Protein AF-A0A9Q7SVL5-F1 (afdb_monomer_lite)

Radius of gyration: 13.57 Å; chains: 1; bounding box: 28×28×37 Å

Foldseek 3Di:
DAFDWDWDFDDDPNDTLDTAIQEPQRTDRDDDPPADVPGPPDDDDDDAARDNVSPDGRDDDPD

InterPro domains:
  IPR003896 Bacterial exotoxin B [PR01391] (19-38)
  IPR003896 Bacterial exotoxin B [PR01391] (44-62)
  IPR027439 Protective antigen, heptamerisation domain [PF17475] (1-63)
  IPR037149 Protective antigen, heptamerisation domain superfamily [G3DSA:2.60.120.240] (1-63)

Sequence (63 aa):
MYKVTPTTNLVLDGDALSTIKAQENQIG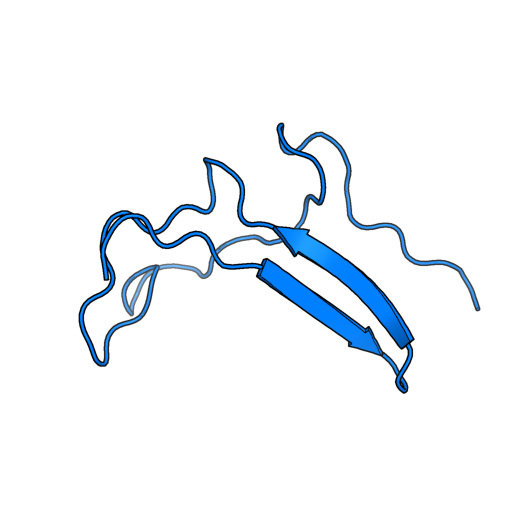NNLSPGNTYLKKGFSPMALNTMYQFSSRLIPINYN

Organism: Clostridioides difficile (NCBI:txid1496)

Structure (mmCIF, N/CA/C/O backbone):
data_AF-A0A9Q7SVL5-F1
#
_entry.id   AF-A0A9Q7SVL5-F1
#
loop_
_atom_site.group_PDB
_atom_site.id
_atom_site.type_symbol
_atom_site.label_atom_id
_atom_site.label_alt_id
_atom_site.label_comp_id
_atom_site.label_asym_id
_atom_site.label_entity_id
_atom_site.label_seq_id
_atom_site.pdbx_PDB_ins_code
_atom_site.Cartn_x
_atom_site.Cartn_y
_atom_site.Cartn_z
_atom_site.occupancy
_atom_site.B_iso_or_equiv
_atom_site.auth_seq_id
_atom_site.auth_comp_id
_atom_site.auth_asym_id
_atom_site.auth_atom_id
_atom_site.pdbx_PDB_model_num
ATOM 1 N N . MET A 1 1 ? -5.319 1.227 17.017 1.00 79.88 1 MET A N 1
ATOM 2 C CA . MET A 1 1 ? -3.922 1.479 16.608 1.00 79.88 1 MET A CA 1
ATOM 3 C C . MET A 1 1 ? -3.796 2.950 16.242 1.00 79.88 1 MET A C 1
ATOM 5 O O . MET A 1 1 ? -4.694 3.463 15.586 1.00 79.88 1 MET A O 1
ATOM 9 N N . TYR A 1 2 ? -2.742 3.628 16.697 1.00 81.38 2 TYR A N 1
ATOM 10 C CA . TYR A 1 2 ? -2.503 5.054 16.433 1.00 81.38 2 TYR A CA 1
ATOM 11 C C . TYR A 1 2 ? -1.313 5.223 15.485 1.00 81.38 2 TYR A C 1
ATOM 13 O O . TYR A 1 2 ? -0.384 4.420 15.551 1.00 81.38 2 TYR A O 1
ATOM 21 N N . LYS A 1 3 ? -1.350 6.248 14.619 1.00 82.38 3 LYS A N 1
ATOM 22 C CA . LYS A 1 3 ? -0.313 6.560 13.611 1.00 82.38 3 LYS A CA 1
ATOM 23 C C . LYS A 1 3 ? 0.108 5.327 12.792 1.00 82.38 3 LYS A C 1
ATOM 25 O O . LYS A 1 3 ? 1.260 4.904 12.786 1.00 82.38 3 LYS A O 1
ATOM 30 N N . VAL A 1 4 ? -0.866 4.729 12.119 1.00 82.31 4 VAL A N 1
ATOM 31 C CA . VAL A 1 4 ? -0.714 3.522 11.307 1.00 82.31 4 VAL A CA 1
ATOM 32 C C . VAL A 1 4 ? 0.089 3.839 10.045 1.00 82.31 4 VAL A C 1
ATOM 34 O O . VAL A 1 4 ? -0.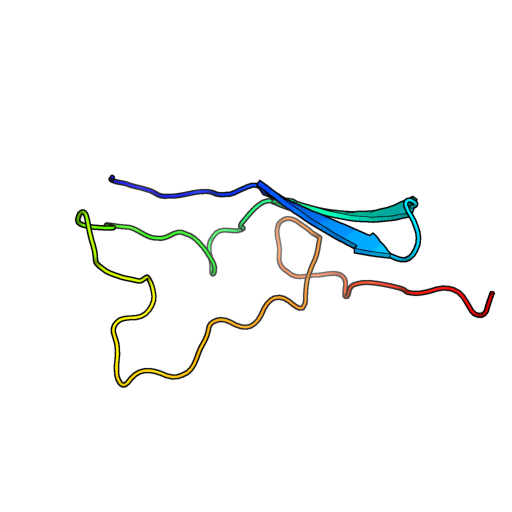381 4.579 9.183 1.00 82.31 4 VAL A O 1
ATOM 37 N N . THR A 1 5 ? 1.295 3.274 9.952 1.00 85.19 5 THR A N 1
ATOM 38 C CA . THR A 1 5 ? 2.224 3.414 8.815 1.00 85.19 5 THR A CA 1
ATOM 39 C C . THR A 1 5 ? 2.560 2.036 8.233 1.00 85.19 5 THR A C 1
ATOM 41 O O . THR A 1 5 ? 3.606 1.471 8.569 1.00 85.19 5 THR A O 1
ATOM 44 N N . PRO A 1 6 ? 1.665 1.433 7.433 1.00 83.75 6 PRO A N 1
ATOM 45 C CA . PRO A 1 6 ? 1.901 0.112 6.869 1.00 83.75 6 PRO A CA 1
ATOM 46 C C . PRO A 1 6 ? 3.006 0.149 5.805 1.00 83.75 6 PRO A C 1
ATOM 48 O O . PRO A 1 6 ? 3.255 1.178 5.172 1.00 83.75 6 PRO A O 1
ATOM 51 N N . THR A 1 7 ? 3.631 -1.004 5.592 1.00 86.06 7 THR A N 1
ATOM 52 C CA . THR A 1 7 ? 4.481 -1.276 4.431 1.00 86.06 7 THR A CA 1
ATOM 53 C C . THR A 1 7 ? 3.831 -2.417 3.662 1.00 86.06 7 THR A C 1
ATOM 55 O O . THR A 1 7 ? 3.597 -3.479 4.239 1.00 86.06 7 THR A O 1
ATOM 58 N N . THR A 1 8 ? 3.521 -2.193 2.389 1.00 85.44 8 THR A N 1
ATOM 59 C CA . THR A 1 8 ? 2.791 -3.141 1.541 1.00 85.44 8 THR A CA 1
ATOM 60 C C . THR A 1 8 ? 3.652 -3.538 0.353 1.00 85.44 8 THR A C 1
ATOM 62 O O . THR A 1 8 ? 4.217 -2.671 -0.312 1.00 85.44 8 THR A O 1
ATOM 65 N N . ASN A 1 9 ? 3.708 -4.834 0.053 1.00 85.44 9 ASN A N 1
ATOM 66 C CA . ASN A 1 9 ? 4.384 -5.346 -1.135 1.00 85.44 9 ASN A CA 1
ATOM 67 C C . ASN A 1 9 ? 3.359 -5.608 -2.240 1.00 85.44 9 ASN A C 1
ATOM 69 O O . ASN A 1 9 ? 2.335 -6.246 -1.997 1.00 85.44 9 ASN A O 1
ATOM 73 N N . LEU A 1 10 ? 3.651 -5.137 -3.448 1.00 85.75 10 LEU A N 1
ATOM 74 C CA . LEU A 1 10 ? 2.933 -5.510 -4.661 1.00 85.75 10 LEU A CA 1
ATOM 75 C C . LEU A 1 10 ? 3.676 -6.690 -5.287 1.00 85.75 10 LEU A C 1
ATOM 77 O O . LEU A 1 10 ? 4.818 -6.528 -5.710 1.00 85.75 10 LEU A O 1
ATOM 81 N N . VAL A 1 11 ? 3.049 -7.865 -5.298 1.00 88.94 11 VAL A N 1
ATOM 82 C CA . VAL A 1 11 ? 3.634 -9.115 -5.805 1.00 88.94 11 VAL A CA 1
ATOM 83 C C . VAL A 1 11 ? 2.829 -9.598 -7.009 1.00 88.94 11 VAL A C 1
ATOM 85 O O . VAL A 1 11 ? 1.599 -9.614 -6.945 1.00 88.94 11 VAL A O 1
ATOM 88 N N . LEU A 1 12 ? 3.516 -9.991 -8.080 1.00 89.19 12 LEU A N 1
ATOM 89 C CA . LEU A 1 12 ? 2.947 -10.567 -9.299 1.00 89.19 12 LEU A CA 1
ATOM 90 C C . LEU A 1 12 ? 3.764 -11.806 -9.682 1.00 89.19 12 LEU A C 1
ATOM 92 O O . LEU A 1 12 ? 4.983 -11.725 -9.732 1.00 89.19 12 LEU A O 1
ATOM 96 N N . ASP A 1 13 ? 3.104 -12.948 -9.893 1.00 88.56 13 ASP A N 1
ATOM 97 C CA . ASP A 1 13 ? 3.743 -14.232 -10.247 1.00 88.56 13 ASP A CA 1
ATOM 98 C C . ASP A 1 13 ? 4.936 -14.647 -9.362 1.00 88.56 13 ASP A C 1
ATOM 100 O O . ASP A 1 13 ? 5.864 -15.328 -9.784 1.00 88.56 13 ASP A O 1
ATOM 104 N N . GLY A 1 14 ? 4.883 -14.279 -8.079 1.00 87.25 14 GLY A N 1
ATOM 105 C CA . GLY A 1 14 ? 5.928 -14.586 -7.099 1.00 87.25 14 GLY A CA 1
ATOM 106 C C . GLY A 1 14 ? 7.028 -13.528 -6.998 1.00 87.25 14 GLY A C 1
ATOM 107 O O . GLY A 1 14 ? 7.754 -13.522 -6.003 1.00 87.25 14 GLY A O 1
ATOM 108 N N . ASP A 1 15 ? 7.078 -12.577 -7.931 1.00 84.19 15 ASP A N 1
ATOM 109 C CA . ASP A 1 15 ? 8.034 -11.475 -7.927 1.00 84.19 15 ASP A CA 1
ATOM 110 C C . ASP A 1 15 ? 7.452 -10.223 -7.266 1.00 84.19 15 ASP A C 1
ATOM 112 O O . ASP A 1 15 ? 6.327 -9.790 -7.530 1.00 84.19 15 ASP A O 1
ATOM 116 N N . ALA A 1 16 ? 8.235 -9.605 -6.382 1.00 83.81 16 ALA A N 1
ATOM 117 C CA . ALA A 1 16 ? 7.869 -8.340 -5.759 1.00 83.81 16 ALA A CA 1
ATOM 118 C C . ALA A 1 16 ? 8.159 -7.177 -6.721 1.00 83.81 16 ALA A C 1
ATOM 120 O O . ALA A 1 16 ? 9.304 -6.759 -6.880 1.00 83.81 16 ALA A O 1
ATOM 121 N N . LEU A 1 17 ? 7.105 -6.619 -7.317 1.00 83.94 17 LEU A N 1
ATOM 122 C CA . LEU A 1 17 ? 7.173 -5.443 -8.189 1.00 83.94 17 LEU A CA 1
ATOM 123 C C . LEU A 1 17 ? 7.587 -4.189 -7.410 1.00 83.94 17 LEU A C 1
ATOM 125 O O . LEU A 1 17 ? 8.313 -3.331 -7.912 1.00 83.94 17 LEU A O 1
ATOM 129 N N . SER A 1 18 ? 7.091 -4.052 -6.177 1.00 81.31 18 SER A N 1
ATOM 130 C CA . SER A 1 18 ? 7.422 -2.919 -5.317 1.00 81.31 18 SER A CA 1
ATOM 131 C C . SER A 1 18 ? 7.134 -3.167 -3.850 1.00 81.31 18 SER A C 1
ATOM 133 O O . SER A 1 18 ? 6.143 -3.807 -3.504 1.00 81.31 18 SER A O 1
ATOM 135 N N . THR A 1 19 ? 7.935 -2.535 -2.998 1.00 81.25 19 THR A N 1
ATOM 136 C CA . THR A 1 19 ? 7.672 -2.370 -1.570 1.00 81.25 19 THR A CA 1
ATOM 137 C C . THR A 1 19 ? 7.319 -0.912 -1.304 1.00 81.25 19 THR A C 1
ATOM 139 O O . THR A 1 19 ? 8.175 -0.030 -1.401 1.00 81.25 19 THR A O 1
ATOM 142 N N . ILE A 1 20 ? 6.062 -0.645 -0.950 1.00 81.25 20 ILE A N 1
ATOM 143 C CA . ILE A 1 20 ? 5.548 0.707 -0.723 1.00 81.25 20 ILE A CA 1
ATOM 144 C C . ILE A 1 20 ? 5.348 0.921 0.770 1.00 81.25 20 ILE A C 1
ATOM 146 O O . ILE A 1 20 ? 4.512 0.283 1.410 1.00 81.25 20 ILE A O 1
ATOM 150 N N . LYS A 1 21 ? 6.112 1.856 1.328 1.00 81.38 21 LYS A N 1
ATOM 151 C CA . LYS A 1 21 ? 5.910 2.348 2.690 1.00 81.38 21 LYS A CA 1
ATOM 152 C C . LYS A 1 21 ? 4.917 3.508 2.666 1.00 81.38 21 LYS A C 1
ATOM 154 O O . LYS A 1 21 ? 5.065 4.405 1.837 1.00 81.38 21 LYS A O 1
ATOM 159 N N . ALA A 1 22 ? 3.946 3.502 3.578 1.00 76.75 22 ALA A N 1
ATOM 160 C CA . ALA A 1 22 ? 2.989 4.594 3.712 1.00 76.75 22 ALA A CA 1
ATOM 161 C C . ALA A 1 22 ? 3.701 5.923 4.003 1.00 76.75 22 ALA A C 1
ATOM 163 O O . ALA A 1 22 ? 4.501 6.019 4.940 1.00 76.75 22 ALA A O 1
ATOM 164 N N . GLN A 1 23 ? 3.389 6.930 3.190 1.00 76.00 23 GLN A N 1
ATOM 165 C CA . GLN A 1 23 ? 3.905 8.297 3.310 1.00 76.00 23 GLN A CA 1
ATOM 166 C C . GLN A 1 23 ? 2.943 9.183 4.108 1.00 76.00 23 GLN A C 1
ATOM 168 O O . GLN A 1 23 ? 1.878 8.719 4.507 1.00 76.00 23 GLN A O 1
ATOM 173 N N . GLU A 1 24 ? 3.292 10.451 4.359 1.00 72.81 24 GLU A N 1
ATOM 174 C CA . GLU A 1 24 ? 2.500 11.363 5.211 1.00 72.81 24 GLU A CA 1
ATOM 175 C C . GLU A 1 24 ? 1.018 11.458 4.812 1.00 72.81 24 GLU A C 1
ATOM 177 O O . GLU A 1 24 ? 0.141 11.439 5.674 1.00 72.81 24 GLU A O 1
ATOM 182 N N . ASN A 1 25 ? 0.726 11.468 3.510 1.00 68.75 25 ASN A N 1
ATOM 183 C CA . ASN A 1 25 ? -0.632 11.486 2.954 1.00 68.75 25 ASN A CA 1
ATOM 184 C C . ASN A 1 25 ? -1.394 10.152 3.100 1.00 68.75 25 ASN A C 1
ATOM 186 O O . ASN A 1 25 ? -2.574 10.077 2.764 1.00 68.75 25 ASN A O 1
ATOM 190 N N . GLN A 1 26 ? -0.728 9.105 3.582 1.00 66.19 26 GLN A N 1
ATOM 191 C CA . GLN A 1 26 ? -1.243 7.742 3.716 1.00 66.19 26 GLN A CA 1
ATOM 192 C C . GLN A 1 26 ? -1.214 7.250 5.175 1.00 66.19 26 GLN A C 1
ATOM 194 O O . GLN A 1 26 ? -1.511 6.085 5.445 1.00 66.19 26 GLN A O 1
ATOM 199 N N . ILE A 1 27 ? -0.877 8.125 6.135 1.00 77.44 27 ILE A N 1
ATOM 200 C CA . ILE A 1 27 ? -0.837 7.783 7.561 1.00 77.44 27 ILE A CA 1
ATOM 201 C C . ILE A 1 27 ? -2.251 7.735 8.140 1.00 77.44 27 ILE A C 1
ATOM 203 O O . ILE A 1 27 ? -2.972 8.733 8.183 1.00 77.44 27 ILE A O 1
ATOM 207 N N . GLY A 1 28 ? -2.619 6.579 8.692 1.00 77.75 28 GLY A N 1
ATOM 208 C CA . GLY A 1 28 ? -3.848 6.422 9.459 1.00 77.75 28 GLY A CA 1
ATOM 209 C C . GLY A 1 28 ? -3.686 6.919 10.890 1.00 77.75 28 GLY A C 1
ATOM 210 O O . GLY A 1 28 ? -3.189 6.181 11.735 1.00 77.75 28 GLY A O 1
ATOM 211 N N . ASN A 1 29 ? -4.124 8.141 11.208 1.00 80.38 29 ASN A N 1
ATOM 212 C CA . ASN A 1 29 ? -3.987 8.690 12.571 1.00 80.38 29 ASN A CA 1
ATOM 213 C C . ASN A 1 29 ? -4.585 7.775 13.655 1.00 80.38 29 ASN A C 1
ATOM 215 O O . ASN A 1 29 ? -3.984 7.602 14.717 1.00 80.38 29 ASN A O 1
ATOM 219 N N . ASN A 1 30 ? -5.736 7.155 13.378 1.00 83.06 30 ASN A N 1
ATOM 220 C CA . ASN A 1 30 ? -6.374 6.184 14.261 1.00 83.06 30 ASN A CA 1
ATOM 221 C C . ASN A 1 30 ? -7.109 5.108 13.446 1.00 83.06 30 ASN A C 1
ATOM 223 O O . ASN A 1 30 ? -7.842 5.423 12.509 1.00 83.06 30 ASN A O 1
ATOM 227 N N . LEU A 1 31 ? -6.936 3.851 13.848 1.00 85.19 31 LEU A N 1
ATOM 228 C CA . LEU A 1 31 ? -7.650 2.684 13.348 1.00 85.19 31 LEU A CA 1
ATOM 229 C C . LEU A 1 31 ? -8.158 1.859 14.536 1.00 85.19 31 LEU A C 1
ATOM 231 O O . LEU A 1 31 ? -7.378 1.189 15.224 1.00 85.19 31 LEU A O 1
ATOM 235 N N . SER A 1 32 ? -9.460 1.924 14.802 1.00 87.44 32 SER A N 1
ATOM 236 C CA . SER A 1 32 ? -10.110 1.074 15.806 1.00 87.44 32 SER A CA 1
ATOM 237 C C . SER A 1 32 ? -10.217 -0.375 15.306 1.00 87.44 32 SER A C 1
ATOM 239 O O . SER A 1 32 ? -10.334 -0.582 14.096 1.00 87.44 32 SER A O 1
ATOM 241 N N . PRO A 1 33 ? -10.218 -1.380 16.201 1.00 85.69 33 PRO A N 1
ATOM 242 C CA . PRO A 1 33 ? -10.457 -2.771 15.817 1.00 85.69 33 PRO A CA 1
ATOM 243 C C . PRO A 1 33 ? -11.767 -2.926 15.031 1.00 85.69 33 PRO A C 1
ATOM 245 O O . PRO A 1 33 ? -12.773 -2.318 15.388 1.00 85.69 33 PRO A O 1
ATOM 248 N N . GLY A 1 34 ? -11.747 -3.715 13.954 1.00 86.69 34 GLY A N 1
ATOM 249 C CA . GLY A 1 34 ? -12.916 -3.964 13.098 1.00 86.69 34 GLY A CA 1
ATOM 250 C C . GLY A 1 34 ? -13.290 -2.831 12.132 1.00 86.69 34 GLY A C 1
ATOM 251 O O . GLY A 1 34 ? -14.157 -3.030 11.285 1.00 86.69 34 GLY A O 1
ATOM 252 N N . ASN A 1 35 ? -12.633 -1.669 12.211 1.00 87.25 35 ASN A N 1
ATOM 253 C CA . ASN A 1 35 ? -12.849 -0.556 11.285 1.00 87.25 35 ASN A CA 1
ATOM 254 C C . ASN A 1 35 ? -11.808 -0.535 10.156 1.00 87.25 35 ASN A C 1
ATOM 256 O O . ASN A 1 35 ? -10.785 -1.212 10.212 1.00 87.25 35 ASN A O 1
ATOM 260 N N . THR A 1 36 ? -12.066 0.291 9.139 1.00 84.81 36 THR A N 1
ATOM 261 C CA . THR A 1 36 ? -11.146 0.582 8.030 1.00 84.81 36 THR A CA 1
ATOM 262 C C . THR A 1 36 ? -10.692 2.038 8.059 1.00 84.81 36 THR A C 1
ATOM 264 O O . THR A 1 36 ? -11.362 2.910 8.622 1.00 84.81 36 THR A O 1
ATOM 267 N N . TYR A 1 37 ? -9.562 2.307 7.409 1.00 76.19 37 TYR A N 1
ATOM 268 C CA . TYR A 1 37 ? -9.082 3.654 7.126 1.00 76.19 37 TYR A CA 1
ATOM 269 C C . TYR A 1 37 ? -8.960 3.813 5.604 1.00 76.19 37 TYR A C 1
ATOM 271 O O . TYR A 1 37 ? -8.187 3.094 4.986 1.00 76.19 37 TYR A O 1
ATOM 279 N N . LEU A 1 38 ? -9.685 4.690 4.915 1.00 80.31 38 LEU A N 1
ATOM 280 C CA . LEU A 1 38 ? -10.758 5.60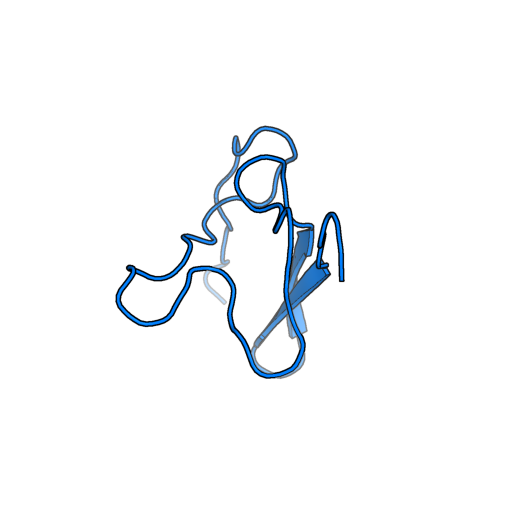2 5.325 1.00 80.31 38 LEU A CA 1
ATOM 281 C C . LEU A 1 38 ? -12.024 4.856 5.808 1.00 80.31 38 LEU A C 1
ATOM 283 O O . LEU A 1 38 ? -12.161 3.642 5.638 1.00 80.31 38 LEU A O 1
ATOM 287 N N . LYS A 1 39 ? -12.949 5.577 6.457 1.00 82.75 39 LYS A N 1
ATOM 288 C CA . LYS A 1 39 ? -14.195 4.991 6.983 1.00 82.75 39 LYS A CA 1
ATOM 289 C C . LYS A 1 39 ? -15.083 4.475 5.844 1.00 82.75 39 LYS A C 1
ATOM 291 O O . LYS A 1 39 ? -15.064 5.007 4.737 1.00 82.75 39 LYS A O 1
ATOM 296 N N . LYS A 1 40 ? -15.925 3.482 6.141 1.00 79.69 40 LYS A N 1
ATOM 297 C CA . LYS A 1 40 ? -16.966 3.013 5.216 1.00 79.69 40 LYS A CA 1
ATOM 298 C C . LYS A 1 40 ? -17.828 4.196 4.748 1.00 79.69 40 LYS A C 1
ATOM 300 O O . LYS A 1 40 ? -18.273 4.989 5.573 1.00 79.69 40 LYS A O 1
ATOM 305 N N . GLY A 1 41 ? -18.037 4.309 3.436 1.00 86.12 41 GLY A N 1
ATOM 306 C CA . GLY A 1 41 ? -18.741 5.437 2.808 1.00 86.12 41 GLY A CA 1
ATOM 307 C C . GLY A 1 41 ? -17.827 6.530 2.240 1.00 86.12 41 GLY A C 1
ATOM 308 O O . GLY A 1 41 ? -18.321 7.413 1.550 1.00 86.12 41 GLY A O 1
ATOM 309 N N . PHE A 1 42 ? -16.513 6.457 2.472 1.00 83.88 42 PHE A N 1
ATOM 310 C CA . PHE A 1 42 ? -15.523 7.284 1.781 1.00 83.88 42 PHE A CA 1
ATOM 311 C C . PHE A 1 42 ? -14.866 6.509 0.639 1.00 83.88 42 PHE A C 1
ATOM 313 O O . PHE A 1 42 ? -14.759 5.281 0.686 1.00 83.88 42 PHE A O 1
ATOM 320 N N . SER A 1 43 ? -14.395 7.239 -0.372 1.00 84.88 43 SER A N 1
ATOM 321 C CA . SER A 1 43 ? -13.572 6.674 -1.440 1.00 84.88 43 SER A CA 1
ATOM 322 C C . SER A 1 43 ? -12.285 6.062 -0.873 1.00 84.88 43 SER A C 1
ATOM 324 O O . SER A 1 43 ? -11.755 6.571 0.117 1.00 84.88 43 SER A O 1
ATOM 326 N N . PRO A 1 44 ? -11.766 4.982 -1.478 1.00 84.06 44 PRO A N 1
ATOM 327 C CA . PRO A 1 44 ? -10.517 4.368 -1.047 1.00 84.06 44 PRO A CA 1
ATOM 328 C C . PRO A 1 44 ? -9.317 5.304 -1.245 1.00 84.06 44 PRO A C 1
ATOM 330 O O . PRO A 1 44 ? -9.361 6.272 -2.004 1.00 84.06 44 PRO A O 1
ATOM 333 N N . MET A 1 45 ? -8.223 4.992 -0.550 1.00 81.06 45 MET A N 1
ATOM 334 C CA . MET A 1 45 ? -6.964 5.724 -0.654 1.00 81.06 45 MET A CA 1
ATOM 335 C C . MET A 1 45 ? -6.252 5.410 -1.975 1.00 81.06 45 MET A C 1
ATOM 337 O O . MET A 1 45 ? -6.167 4.252 -2.380 1.00 81.06 45 MET A O 1
ATOM 341 N N . ALA A 1 46 ? -5.694 6.437 -2.617 1.00 80.31 46 ALA A N 1
ATOM 342 C CA . ALA A 1 46 ? -4.844 6.261 -3.786 1.00 80.31 46 ALA A CA 1
ATOM 343 C C . ALA A 1 46 ? -3.427 5.828 -3.368 1.00 80.31 46 ALA A C 1
ATOM 345 O O . ALA A 1 46 ? -2.755 6.508 -2.588 1.00 80.31 46 ALA A O 1
ATOM 346 N N . LEU A 1 47 ? -2.971 4.706 -3.926 1.00 78.81 47 LEU A N 1
ATOM 347 C CA . LEU A 1 47 ? -1.611 4.194 -3.781 1.00 78.81 47 LEU A CA 1
ATOM 348 C C . LEU A 1 47 ? -0.913 4.256 -5.139 1.00 78.81 47 LEU A C 1
ATOM 350 O O . LEU A 1 47 ? -0.885 3.281 -5.881 1.00 78.81 47 LEU A O 1
ATOM 354 N N . ASN A 1 48 ? -0.400 5.429 -5.493 1.00 75.81 48 ASN A N 1
ATOM 355 C CA . ASN A 1 48 ? 0.192 5.665 -6.809 1.00 75.81 48 ASN A CA 1
ATOM 356 C C . ASN A 1 48 ? 1.664 6.078 -6.757 1.00 75.81 48 ASN A C 1
ATOM 358 O O . ASN A 1 48 ? 2.288 6.159 -7.808 1.00 75.81 48 ASN A O 1
ATOM 362 N N . THR A 1 49 ? 2.236 6.321 -5.575 1.00 72.31 49 THR A N 1
ATOM 363 C CA . THR A 1 49 ? 3.601 6.843 -5.445 1.00 72.31 49 THR A CA 1
ATOM 364 C C . THR A 1 49 ? 4.451 6.032 -4.480 1.00 72.31 49 THR A C 1
ATOM 366 O O . THR A 1 49 ? 3.994 5.692 -3.392 1.00 72.31 49 THR A O 1
ATOM 369 N N . MET A 1 50 ? 5.707 5.774 -4.854 1.00 65.88 50 MET A N 1
ATOM 370 C CA . MET A 1 50 ? 6.649 4.989 -4.041 1.00 65.88 50 MET A CA 1
ATOM 371 C C . MET A 1 50 ? 7.566 5.846 -3.151 1.00 65.88 50 MET A C 1
ATOM 373 O O . MET A 1 50 ? 8.101 5.351 -2.163 1.00 65.88 50 MET A O 1
ATOM 377 N N . TYR A 1 51 ? 7.802 7.114 -3.510 1.00 60.00 51 TYR A N 1
ATOM 378 C CA . TYR A 1 51 ? 8.827 7.950 -2.869 1.00 60.00 51 TYR A CA 1
ATOM 379 C C . TYR A 1 51 ? 8.286 8.797 -1.710 1.00 60.00 51 TYR A C 1
ATOM 381 O O . TYR A 1 51 ? 7.109 9.149 -1.692 1.00 60.00 51 TYR A O 1
ATOM 389 N N . GLN A 1 52 ? 9.174 9.203 -0.793 1.00 58.66 52 GLN A N 1
ATOM 390 C CA . GLN A 1 52 ? 8.822 9.876 0.466 1.00 58.66 52 GLN A CA 1
ATOM 391 C C . GLN A 1 52 ? 8.072 11.211 0.334 1.00 58.66 52 GLN A C 1
ATOM 393 O O . GLN A 1 52 ? 7.437 11.666 1.276 1.00 58.66 52 GLN A O 1
ATOM 398 N N . PHE A 1 53 ? 8.110 11.820 -0.852 1.00 64.94 53 PHE A N 1
ATOM 399 C CA . PHE A 1 53 ? 7.399 13.060 -1.178 1.00 64.94 53 PHE A CA 1
ATOM 400 C C . PHE A 1 53 ? 6.342 12.863 -2.267 1.00 64.94 53 PHE A C 1
ATOM 402 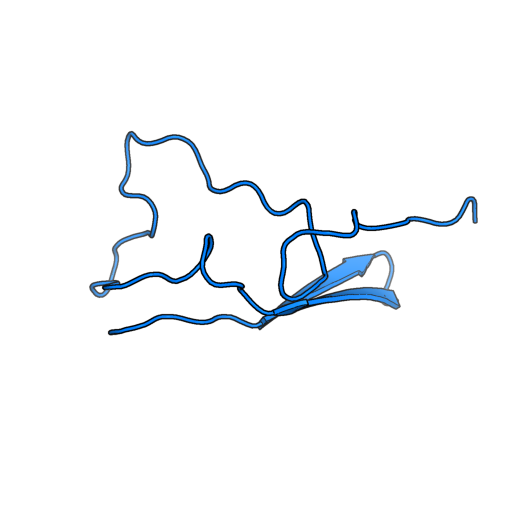O O . PHE A 1 53 ? 6.001 13.802 -2.978 1.00 64.94 53 PHE A O 1
ATOM 409 N N . SER A 1 54 ? 5.866 11.628 -2.455 1.00 65.19 54 SER A N 1
ATOM 410 C CA . SER A 1 54 ? 4.922 11.278 -3.523 1.00 65.19 54 SER A CA 1
ATOM 411 C C . SER A 1 54 ? 5.418 11.662 -4.932 1.00 65.19 54 SER A C 1
ATOM 413 O O . SER A 1 54 ? 4.637 11.987 -5.818 1.00 65.19 54 SER A O 1
ATOM 415 N N . SER A 1 55 ? 6.738 11.655 -5.155 1.00 67.00 55 SER A N 1
ATOM 416 C CA . SER A 1 55 ? 7.354 12.266 -6.346 1.00 67.00 55 SER A CA 1
ATOM 417 C C . SER A 1 55 ? 7.611 11.307 -7.510 1.00 67.00 55 SER A C 1
ATOM 419 O O . SER A 1 55 ? 8.005 11.744 -8.589 1.00 67.00 55 SER A O 1
ATOM 421 N N . ARG A 1 56 ? 7.421 9.997 -7.312 1.00 75.81 56 ARG A N 1
ATOM 422 C CA . ARG A 1 56 ? 7.618 8.978 -8.352 1.00 75.81 56 ARG A CA 1
ATOM 423 C C . ARG A 1 56 ? 6.480 7.974 -8.345 1.00 75.81 56 ARG A C 1
ATOM 425 O O . ARG A 1 56 ? 6.187 7.399 -7.294 1.00 75.81 56 ARG A O 1
ATOM 432 N N . LEU A 1 57 ? 5.882 7.782 -9.521 1.00 81.75 57 LEU A N 1
ATOM 433 C CA . LEU A 1 57 ? 4.895 6.737 -9.774 1.00 81.75 57 LEU A CA 1
ATOM 434 C C . LEU A 1 57 ? 5.537 5.351 -9.705 1.00 81.75 57 LEU A C 1
ATOM 436 O O . LEU A 1 57 ? 6.759 5.230 -9.747 1.00 81.75 57 LEU A O 1
ATOM 440 N N . ILE A 1 58 ? 4.698 4.324 -9.601 1.00 82.25 58 ILE A N 1
ATOM 441 C CA . ILE A 1 58 ? 5.113 2.921 -9.601 1.00 82.25 58 ILE A CA 1
ATOM 442 C C . ILE A 1 58 ? 5.432 2.498 -11.050 1.00 82.25 58 ILE A C 1
ATOM 444 O O . ILE A 1 58 ? 4.492 2.411 -11.841 1.00 82.25 58 ILE A O 1
ATOM 448 N N . PRO A 1 59 ? 6.702 2.261 -11.444 1.00 83.12 59 PRO A N 1
ATOM 449 C CA . PRO A 1 59 ? 7.000 1.766 -12.784 1.00 83.12 59 PRO A CA 1
ATOM 450 C C . PRO A 1 59 ? 6.713 0.263 -12.888 1.00 83.12 59 PRO A C 1
ATOM 452 O O . PRO A 1 59 ? 6.905 -0.480 -11.928 1.00 83.12 59 PRO A O 1
ATOM 455 N N . ILE A 1 60 ? 6.305 -0.175 -14.077 1.00 83.62 60 ILE A N 1
ATOM 456 C CA . ILE A 1 60 ? 6.186 -1.585 -14.462 1.00 83.62 60 ILE A CA 1
ATOM 457 C C . ILE A 1 60 ? 6.968 -1.742 -15.772 1.00 83.62 60 ILE A C 1
ATOM 459 O O . ILE A 1 60 ? 6.945 -0.844 -16.619 1.00 83.62 60 ILE A O 1
ATOM 463 N N . ASN A 1 61 ? 7.727 -2.826 -15.902 1.00 84.12 61 ASN A N 1
ATOM 464 C CA . ASN A 1 61 ? 8.464 -3.155 -17.122 1.00 84.12 61 ASN A CA 1
ATOM 465 C C . ASN A 1 61 ? 7.551 -3.874 -18.136 1.00 84.12 61 ASN A C 1
ATOM 467 O O . ASN A 1 61 ? 6.412 -4.201 -17.841 1.00 84.12 61 ASN A O 1
ATOM 471 N N . TYR A 1 62 ? 8.029 -4.055 -19.367 1.00 80.62 62 TYR A N 1
ATOM 472 C CA . TYR A 1 62 ? 7.230 -4.643 -20.453 1.00 80.62 62 TYR A CA 1
ATOM 473 C C . TYR A 1 62 ? 7.089 -6.175 -20.373 1.00 80.62 62 TYR A C 1
ATOM 475 O O . TYR A 1 62 ? 6.200 -6.727 -21.012 1.00 80.62 62 TYR A O 1
ATOM 483 N N . ASN A 1 63 ? 7.998 -6.834 -19.651 1.00 69.81 63 ASN A N 1
ATOM 484 C CA . ASN A 1 63 ? 8.143 -8.290 -19.628 1.00 69.81 63 ASN A CA 1
ATOM 485 C C . ASN A 1 63 ? 6.978 -9.003 -18.942 1.00 69.81 63 ASN A C 1
ATOM 487 O O . ASN A 1 63 ? 6.462 -8.450 -17.946 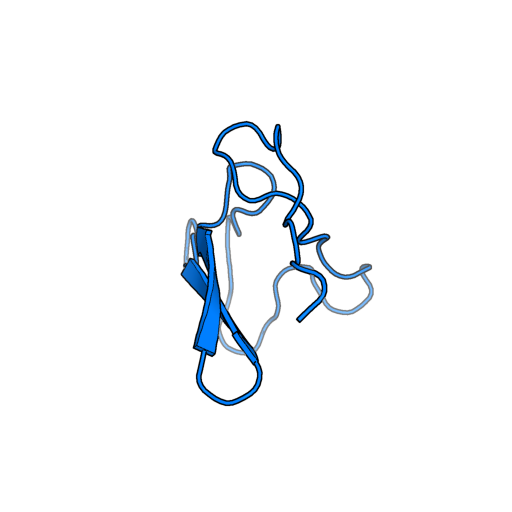1.00 69.81 63 ASN A O 1
#

Secondary structure (DSSP, 8-state):
-EEE--EEEEEETTEEEEEEE--GGG-EEE--TT--SSPTTSPPPP--B-STTS-SB------

pLDDT: mean 79.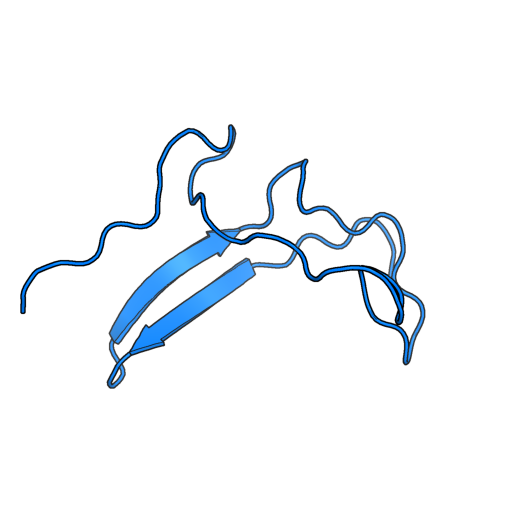9, std 7.14, range [58.66, 89.19]